Protein AF-S8BV41-F1 (afdb_monomer_lite)

Radius of gyration: 20.3 Å; chains: 1; bounding box: 47×30×55 Å

Secondary structure (DSSP, 8-state):
-HHHHHHHHHHHHHHTT--GGGHHHHHHHHHHHHTT-S---TT-TTTTHHHHHHHHHHHHHHHHHHHHHHHS-HHHHHHHHHHHHHHHHHHTTS--TT--SPPPPPHHHHHHHHHHHHHHHHHH---

InterPro domains:
  IPR013936 Chloroquine-resistance transporter-like [PF08627] (14-123)
  IPR013936 Chloroquine-resistance transporter-like [PTHR31326] (1-126)

Sequence (127 aa):
QAIFICLLIPFLSNLWGIPFRQLPDYIRDGAACFLNVGAMSKRCDGAPLLPVMFVVVNMGYNISLLHLIKISSAVVSCLASTISVPVAVYLFTLPLPYLGVSSSLPRGFVAGAAVLAVGILVYVWKP

Structure (mmCIF, N/CA/C/O backbone):
data_AF-S8BV41-F1
#
_entry.id   AF-S8BV41-F1
#
loop_
_atom_site.group_PDB
_atom_site.id
_atom_site.type_symbol
_atom_site.label_atom_id
_atom_site.label_alt_id
_atom_site.label_comp_id
_atom_site.label_asym_id
_atom_site.label_entity_id
_atom_site.label_seq_id
_atom_site.pdbx_PDB_ins_code
_atom_site.Cartn_x
_atom_site.Cartn_y
_atom_site.Cartn_z
_atom_site.occupancy
_atom_site.B_iso_or_equiv
_atom_site.auth_seq_id
_atom_site.auth_comp_id
_atom_site.auth_asym_id
_atom_site.auth_atom_id
_atom_site.pdbx_PDB_model_num
ATOM 1 N N . GLN A 1 1 ? 22.839 5.606 5.798 1.00 61.78 1 GLN A N 1
ATOM 2 C CA . GLN A 1 1 ? 21.888 4.570 5.332 1.00 61.78 1 GLN A CA 1
ATOM 3 C C . GLN A 1 1 ? 22.100 4.198 3.862 1.00 61.78 1 GLN A C 1
ATOM 5 O O . GLN A 1 1 ? 22.187 3.014 3.579 1.00 61.78 1 GLN A O 1
ATOM 10 N N . ALA A 1 2 ? 22.287 5.161 2.949 1.00 72.38 2 ALA A N 1
ATOM 11 C CA . ALA A 1 2 ? 22.500 4.887 1.518 1.00 72.38 2 ALA A CA 1
ATOM 12 C C . ALA A 1 2 ? 23.676 3.936 1.193 1.00 72.38 2 ALA A C 1
ATOM 14 O O . ALA A 1 2 ? 23.541 3.084 0.328 1.00 72.38 2 ALA A O 1
ATOM 15 N N . ILE A 1 3 ? 24.799 4.017 1.919 1.00 79.06 3 ILE A N 1
ATOM 16 C CA . ILE A 1 3 ? 25.974 3.148 1.686 1.00 79.06 3 ILE A CA 1
ATOM 17 C C . ILE A 1 3 ? 25.656 1.669 1.952 1.00 79.06 3 ILE A C 1
ATOM 19 O O . ILE A 1 3 ? 26.004 0.810 1.149 1.00 79.06 3 ILE A O 1
ATOM 23 N N . PHE A 1 4 ? 24.944 1.377 3.046 1.00 80.19 4 PHE A N 1
ATOM 24 C CA . PHE A 1 4 ? 24.481 0.020 3.355 1.00 80.19 4 PHE A CA 1
ATOM 25 C C . PHE A 1 4 ? 23.510 -0.493 2.293 1.00 80.19 4 PHE A C 1
ATOM 27 O O . PHE A 1 4 ? 23.598 -1.646 1.889 1.00 80.19 4 PHE A O 1
ATOM 34 N N . ILE A 1 5 ? 22.631 0.376 1.792 1.00 79.38 5 ILE A N 1
ATOM 35 C CA . ILE A 1 5 ? 21.714 0.038 0.703 1.00 79.38 5 ILE A CA 1
ATOM 36 C C . ILE A 1 5 ? 22.511 -0.329 -0.556 1.00 79.38 5 ILE A C 1
ATOM 38 O O . ILE A 1 5 ? 22.311 -1.414 -1.085 1.00 79.38 5 ILE A O 1
ATOM 42 N N . CYS A 1 6 ? 23.486 0.482 -0.981 1.00 76.12 6 CYS A N 1
ATOM 43 C CA . CYS A 1 6 ? 24.339 0.173 -2.137 1.00 76.12 6 CYS A CA 1
ATOM 44 C C . CYS A 1 6 ? 25.095 -1.159 -2.006 1.00 76.12 6 CYS A C 1
ATOM 46 O O . CYS A 1 6 ? 25.267 -1.861 -2.999 1.00 76.12 6 CYS A O 1
ATOM 48 N N . LEU A 1 7 ? 25.507 -1.523 -0.790 1.00 77.81 7 LEU A N 1
ATOM 49 C CA . LEU A 1 7 ? 26.186 -2.787 -0.489 1.00 77.81 7 LEU A CA 1
ATOM 50 C C . LEU A 1 7 ? 25.238 -3.997 -0.510 1.00 77.81 7 LEU A C 1
ATOM 52 O O . LEU A 1 7 ? 25.642 -5.083 -0.916 1.00 77.81 7 LEU A O 1
ATOM 56 N N . LEU A 1 8 ? 23.978 -3.814 -0.103 1.00 79.31 8 LEU A N 1
ATOM 57 C CA . LEU A 1 8 ? 22.967 -4.874 -0.090 1.00 79.31 8 LEU A CA 1
ATOM 58 C C . LEU A 1 8 ? 22.223 -5.042 -1.422 1.00 79.31 8 LEU A C 1
ATOM 60 O O . LEU A 1 8 ? 21.734 -6.138 -1.687 1.00 79.31 8 LEU A O 1
ATOM 64 N N . ILE A 1 9 ? 22.138 -4.016 -2.276 1.00 79.38 9 ILE A N 1
ATOM 65 C CA . ILE A 1 9 ? 21.490 -4.113 -3.598 1.00 79.38 9 ILE A CA 1
ATOM 66 C C . ILE A 1 9 ? 22.011 -5.299 -4.433 1.00 79.38 9 ILE A C 1
ATOM 68 O O . ILE A 1 9 ? 21.168 -6.026 -4.955 1.00 79.38 9 ILE A O 1
ATOM 72 N N . PRO A 1 10 ? 23.325 -5.569 -4.577 1.00 73.81 10 PRO A N 1
ATOM 73 C CA . PRO A 1 10 ? 23.783 -6.714 -5.370 1.00 73.81 10 PRO A CA 1
ATOM 74 C C . PRO A 1 10 ? 23.319 -8.061 -4.802 1.00 73.81 10 PRO A C 1
ATOM 76 O O . PRO A 1 10 ? 23.027 -8.980 -5.564 1.00 73.81 10 PRO A O 1
ATOM 79 N N . PHE A 1 11 ? 23.186 -8.166 -3.479 1.00 76.94 11 PHE A N 1
ATOM 80 C CA . PHE A 1 11 ? 22.665 -9.359 -2.815 1.00 76.94 11 PHE A CA 1
ATOM 81 C C . PHE A 1 11 ? 21.148 -9.508 -3.021 1.00 76.94 11 PHE A C 1
ATOM 83 O O . PHE A 1 11 ? 20.673 -10.566 -3.430 1.00 76.94 11 PHE A O 1
ATOM 90 N N . LEU A 1 12 ? 20.389 -8.428 -2.817 1.00 73.25 12 LEU A N 1
ATOM 91 C CA . LEU A 1 12 ? 18.931 -8.401 -2.973 1.00 73.25 12 LEU A CA 1
ATOM 92 C C . LEU A 1 12 ? 18.485 -8.575 -4.434 1.00 73.25 12 LEU A C 1
ATOM 94 O O . LEU A 1 12 ? 17.500 -9.264 -4.685 1.00 73.25 12 LEU A O 1
ATOM 98 N N . SER A 1 13 ? 19.226 -8.015 -5.395 1.00 72.00 13 SER A N 1
ATOM 99 C CA . SER A 1 13 ? 18.963 -8.170 -6.835 1.00 72.00 13 SER A CA 1
ATOM 100 C C . SER A 1 13 ? 19.021 -9.640 -7.251 1.00 72.00 13 SER A C 1
ATOM 102 O O . SER A 1 13 ? 18.154 -10.114 -7.982 1.00 72.00 13 SER A O 1
ATOM 104 N N . ASN A 1 14 ? 19.998 -10.383 -6.722 1.00 70.12 14 ASN A N 1
ATOM 105 C CA . ASN A 1 14 ? 20.148 -11.807 -7.010 1.00 70.12 14 ASN A CA 1
ATOM 106 C C . ASN A 1 14 ? 19.028 -12.651 -6.372 1.00 70.12 14 ASN A C 1
ATOM 108 O O . ASN A 1 14 ? 18.572 -13.617 -6.975 1.00 70.12 14 ASN A O 1
ATOM 112 N N . LEU A 1 15 ? 18.542 -12.261 -5.187 1.00 75.56 15 LEU A N 1
ATOM 113 C CA . LEU A 1 15 ? 17.399 -12.897 -4.511 1.00 75.56 15 LEU A CA 1
ATOM 114 C C . LEU A 1 15 ? 16.068 -12.675 -5.241 1.00 75.56 15 LEU A C 1
ATOM 116 O O . LEU A 1 15 ? 15.197 -13.537 -5.203 1.00 75.56 15 LEU A O 1
ATOM 120 N N . TRP A 1 16 ? 15.915 -11.534 -5.912 1.00 69.62 16 TRP A N 1
ATOM 121 C CA . TRP A 1 16 ? 14.737 -11.195 -6.716 1.00 69.62 16 TRP A CA 1
ATOM 122 C C . TRP A 1 16 ? 14.826 -11.701 -8.166 1.00 69.62 16 TRP A C 1
ATOM 124 O O . TRP A 1 16 ? 13.922 -11.451 -8.961 1.00 69.62 16 TRP A O 1
ATOM 134 N N . GLY A 1 17 ? 15.891 -12.434 -8.513 1.00 74.25 17 GLY A N 1
ATOM 135 C CA . GLY A 1 17 ? 16.045 -13.093 -9.811 1.00 74.25 17 GLY A CA 1
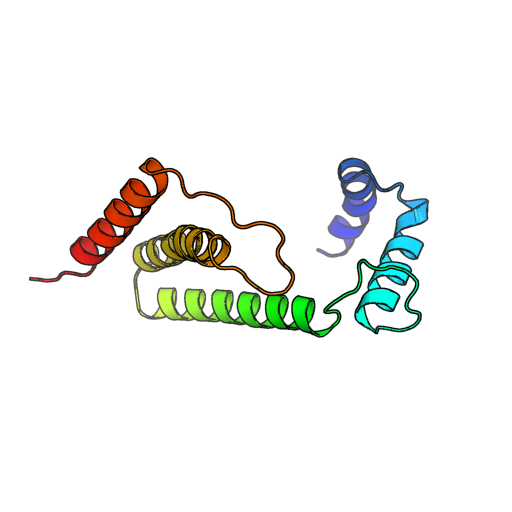ATOM 136 C C . GLY A 1 17 ? 16.534 -12.192 -10.950 1.00 74.25 17 GLY A C 1
ATOM 137 O O . GLY A 1 17 ? 16.476 -12.610 -12.105 1.00 74.25 17 GLY A O 1
ATOM 138 N N . ILE A 1 18 ? 17.031 -10.982 -10.660 1.00 73.94 18 ILE A N 1
ATOM 139 C CA . ILE A 1 18 ? 17.555 -10.052 -11.671 1.00 73.94 18 ILE A CA 1
ATOM 140 C C . ILE A 1 18 ? 19.085 -9.983 -11.554 1.00 73.94 18 ILE A C 1
ATOM 142 O O . ILE A 1 18 ? 19.601 -9.542 -10.519 1.00 73.94 18 ILE A O 1
ATOM 146 N N . PRO A 1 19 ? 19.850 -10.359 -12.596 1.00 78.69 19 PRO A N 1
ATOM 147 C CA . PRO A 1 19 ? 21.299 -10.216 -12.568 1.00 78.69 19 PRO A CA 1
ATOM 148 C C . PRO A 1 19 ? 21.670 -8.731 -12.484 1.00 78.69 19 PRO A C 1
ATOM 150 O O . PRO A 1 19 ? 21.183 -7.915 -13.265 1.00 78.69 19 PRO A O 1
ATOM 153 N N . PHE A 1 20 ? 22.579 -8.375 -11.571 1.00 73.56 20 PHE A N 1
ATOM 154 C CA . PHE A 1 20 ? 22.926 -6.976 -11.262 1.00 73.56 20 PHE A CA 1
ATOM 155 C C . PHE A 1 20 ? 23.348 -6.149 -12.493 1.00 73.56 20 PHE A C 1
ATOM 157 O O . PHE A 1 20 ? 23.141 -4.941 -12.533 1.00 73.56 20 PHE A O 1
ATOM 164 N N . ARG A 1 21 ? 23.886 -6.797 -13.537 1.00 75.00 21 ARG A N 1
ATOM 165 C CA . ARG A 1 21 ? 24.235 -6.144 -14.811 1.00 75.00 21 ARG A CA 1
ATOM 166 C C . ARG A 1 21 ? 23.034 -5.610 -15.593 1.00 75.00 21 ARG A C 1
ATOM 168 O O . ARG A 1 21 ? 23.206 -4.656 -16.334 1.00 75.00 21 ARG A O 1
ATOM 175 N N . GLN A 1 22 ? 21.856 -6.209 -15.438 1.00 79.31 22 GLN A N 1
ATOM 176 C CA . GLN A 1 22 ? 20.630 -5.790 -16.123 1.00 79.31 22 GLN A CA 1
ATOM 177 C C . GLN A 1 22 ? 19.824 -4.784 -15.297 1.00 79.31 22 GLN A C 1
ATOM 179 O O . GLN A 1 22 ? 18.883 -4.195 -15.812 1.00 79.31 22 GLN A O 1
ATOM 184 N N . LEU A 1 23 ? 20.187 -4.553 -14.030 1.00 79.44 23 LEU A N 1
ATOM 185 C CA . LEU A 1 23 ? 19.479 -3.630 -13.143 1.00 79.44 23 LEU A CA 1
ATOM 186 C C . LEU A 1 23 ? 19.310 -2.214 -13.743 1.00 79.44 23 LEU A C 1
ATOM 188 O O . LEU A 1 23 ? 18.209 -1.674 -13.638 1.00 79.44 23 LEU A O 1
ATOM 192 N N . PRO A 1 24 ? 20.324 -1.614 -14.407 1.00 81.81 24 PRO A N 1
ATOM 193 C CA . PRO A 1 24 ? 20.159 -0.309 -15.049 1.00 81.81 24 PRO A CA 1
ATOM 194 C C . PRO A 1 24 ? 19.146 -0.332 -16.200 1.00 81.81 24 PRO A C 1
ATOM 196 O O . PRO A 1 24 ? 18.340 0.590 -16.312 1.00 81.81 24 PRO A O 1
ATOM 199 N N . ASP A 1 25 ? 19.152 -1.392 -17.012 1.00 82.06 25 ASP A N 1
ATOM 200 C CA . ASP A 1 25 ? 18.209 -1.560 -18.121 1.00 82.06 25 ASP A CA 1
ATOM 201 C C . ASP A 1 25 ? 16.7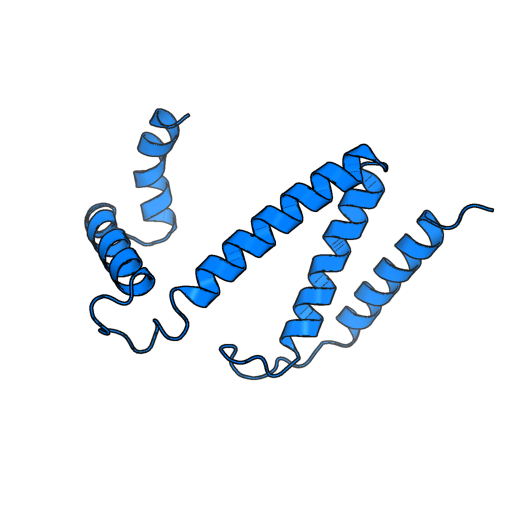83 -1.790 -17.596 1.00 82.06 25 ASP A C 1
ATOM 203 O O . ASP A 1 25 ? 15.856 -1.131 -18.051 1.00 82.06 25 ASP A O 1
ATOM 207 N N . TYR A 1 26 ? 16.609 -2.592 -16.538 1.00 77.62 26 TYR A N 1
ATOM 208 C CA . TYR A 1 26 ? 15.321 -2.773 -15.853 1.00 77.62 26 TYR A CA 1
ATOM 209 C C . TYR A 1 26 ? 14.750 -1.459 -15.299 1.00 77.62 26 TYR A C 1
ATOM 211 O O . TYR A 1 26 ? 13.549 -1.206 -15.411 1.00 77.62 26 TYR A O 1
ATOM 219 N N . ILE A 1 27 ? 15.592 -0.611 -14.698 1.00 83.12 27 ILE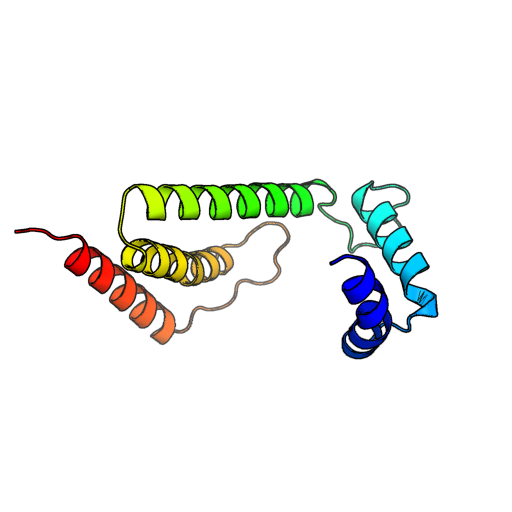 A N 1
ATOM 220 C CA . ILE A 1 27 ? 15.167 0.705 -14.195 1.00 83.12 27 ILE A CA 1
ATOM 221 C C . ILE A 1 27 ? 14.790 1.621 -15.361 1.00 83.12 27 ILE A C 1
ATOM 223 O O . ILE A 1 27 ? 13.790 2.336 -15.278 1.00 83.12 27 ILE A O 1
ATOM 227 N N . ARG A 1 28 ? 15.561 1.595 -16.453 1.00 81.50 28 ARG A N 1
ATOM 228 C CA . ARG A 1 28 ? 15.291 2.385 -17.657 1.00 81.50 28 ARG A CA 1
ATOM 229 C C . ARG A 1 28 ? 13.980 1.971 -18.321 1.00 81.50 28 ARG A C 1
ATOM 231 O O . ARG A 1 28 ? 13.179 2.845 -18.642 1.00 81.50 28 ARG A O 1
ATOM 238 N N . ASP A 1 29 ? 13.738 0.675 -18.461 1.00 80.69 29 ASP A N 1
ATOM 239 C CA . ASP A 1 29 ? 12.509 0.125 -19.035 1.00 80.69 29 ASP A CA 1
ATOM 240 C C . ASP A 1 29 ? 11.297 0.429 -18.143 1.00 80.69 29 ASP A C 1
ATOM 242 O O . ASP A 1 29 ? 10.238 0.825 -18.633 1.00 80.69 29 ASP A O 1
ATOM 246 N N . GLY A 1 30 ? 11.461 0.345 -16.818 1.00 80.25 30 GLY A N 1
ATOM 247 C CA . GLY A 1 30 ? 10.441 0.755 -15.852 1.00 80.25 30 GLY A CA 1
ATOM 248 C C . GLY A 1 30 ? 10.121 2.252 -15.919 1.00 80.25 30 GLY A C 1
ATOM 249 O O . GLY A 1 30 ? 8.951 2.635 -15.900 1.00 80.25 30 GLY A O 1
ATOM 250 N N . ALA A 1 31 ? 11.138 3.107 -16.057 1.00 82.38 31 ALA A N 1
ATOM 251 C CA . ALA A 1 31 ? 10.964 4.551 -16.211 1.00 82.38 31 ALA A CA 1
ATOM 252 C C . ALA A 1 31 ? 10.314 4.918 -17.555 1.00 82.38 31 ALA A C 1
ATOM 254 O O . ALA A 1 31 ? 9.454 5.795 -17.595 1.00 82.38 31 ALA A O 1
ATOM 255 N N . ALA A 1 32 ? 10.674 4.224 -18.637 1.00 80.62 32 ALA A N 1
ATOM 256 C CA . ALA A 1 32 ? 10.050 4.379 -19.949 1.00 80.62 32 ALA A CA 1
ATOM 257 C C . ALA A 1 32 ? 8.566 3.974 -19.921 1.00 80.62 32 ALA A C 1
ATOM 259 O O . ALA A 1 32 ? 7.719 4.706 -20.432 1.00 80.62 32 ALA A O 1
ATOM 260 N N . CYS A 1 33 ? 8.236 2.871 -19.240 1.00 80.19 33 CYS A N 1
ATOM 261 C CA . CYS A 1 33 ? 6.860 2.431 -18.999 1.00 80.19 33 CYS A CA 1
ATOM 262 C C . CYS A 1 33 ? 6.074 3.436 -18.136 1.00 80.19 33 CYS A C 1
ATOM 264 O O . CYS A 1 33 ? 4.936 3.763 -18.460 1.00 80.19 33 CYS A O 1
ATOM 266 N N . PHE A 1 34 ? 6.683 3.986 -17.076 1.00 81.88 34 PHE A N 1
ATOM 267 C CA . PHE A 1 34 ? 6.056 4.991 -16.210 1.00 81.88 34 PHE A CA 1
ATOM 268 C C . PHE A 1 34 ? 5.792 6.312 -16.943 1.00 81.88 34 PHE A C 1
ATOM 270 O O . PHE A 1 34 ? 4.697 6.856 -16.855 1.00 81.88 34 PHE A O 1
ATOM 277 N N . LEU A 1 35 ? 6.767 6.822 -17.698 1.00 78.19 35 LEU A N 1
ATOM 278 C CA . LEU A 1 35 ? 6.626 8.060 -18.472 1.00 78.19 35 LEU A CA 1
ATOM 279 C C . LEU A 1 35 ? 5.851 7.864 -19.785 1.00 78.19 35 LEU A C 1
ATOM 281 O O . LEU A 1 35 ? 5.661 8.827 -20.524 1.00 78.19 35 LEU A O 1
ATOM 285 N N . ASN A 1 36 ? 5.396 6.637 -20.068 1.00 71.12 36 ASN A N 1
ATOM 286 C CA . ASN A 1 36 ? 4.718 6.247 -21.304 1.00 71.12 36 ASN A CA 1
ATOM 287 C C . ASN A 1 36 ? 5.512 6.625 -22.577 1.00 71.12 36 ASN A C 1
ATOM 289 O O . ASN A 1 36 ? 4.948 6.926 -23.630 1.00 71.12 36 ASN A O 1
ATOM 293 N N . VAL A 1 37 ? 6.847 6.635 -22.481 1.00 67.94 37 VAL A N 1
ATOM 294 C CA . VAL A 1 37 ? 7.755 6.946 -23.590 1.00 67.94 37 VAL A CA 1
ATOM 295 C C . VAL A 1 37 ? 8.172 5.630 -24.236 1.00 67.94 37 VAL A C 1
ATOM 297 O O . VAL A 1 37 ? 9.091 4.963 -23.774 1.00 67.94 37 VAL A O 1
ATOM 300 N N . GLY A 1 38 ? 7.484 5.258 -25.317 1.00 58.94 38 GLY A N 1
ATOM 301 C CA . GLY A 1 38 ? 7.792 4.061 -26.106 1.00 58.94 38 GLY A CA 1
ATOM 302 C C . GLY A 1 38 ? 6.980 2.837 -25.687 1.00 58.94 38 GLY A C 1
ATOM 303 O O . GLY A 1 38 ? 7.494 1.943 -25.022 1.00 58.94 38 GLY A O 1
ATOM 304 N N . ALA A 1 39 ? 5.720 2.786 -26.130 1.00 54.34 39 ALA A N 1
ATOM 305 C CA . ALA A 1 39 ? 4.760 1.695 -25.937 1.00 54.34 39 ALA A CA 1
ATOM 306 C C . ALA A 1 39 ? 5.238 0.337 -26.509 1.00 54.34 39 ALA A C 1
ATOM 308 O O . ALA A 1 39 ? 4.733 -0.143 -27.521 1.00 54.34 39 ALA A O 1
ATOM 309 N N . MET A 1 40 ? 6.222 -0.294 -25.865 1.00 53.09 40 MET A N 1
ATOM 310 C CA . MET A 1 40 ? 6.825 -1.562 -26.297 1.00 53.09 40 MET A CA 1
ATOM 311 C C . MET A 1 40 ? 6.294 -2.784 -25.542 1.00 53.09 40 MET A C 1
ATOM 313 O O . MET A 1 40 ? 6.696 -3.908 -25.832 1.00 53.09 40 MET A O 1
ATOM 317 N N . SER A 1 41 ? 5.352 -2.629 -24.608 1.00 55.59 41 SER A N 1
ATOM 318 C CA . SER A 1 41 ? 4.700 -3.795 -24.017 1.00 55.59 41 SER A CA 1
ATOM 319 C C . SER A 1 41 ? 3.233 -3.535 -23.694 1.00 55.59 41 SER A C 1
ATOM 321 O O . SER A 1 41 ? 2.889 -2.577 -23.009 1.00 55.59 41 SER A O 1
ATOM 323 N N . LYS A 1 42 ? 2.371 -4.471 -24.110 1.00 58.38 42 LYS A N 1
ATOM 324 C CA . LYS A 1 42 ? 0.965 -4.649 -23.681 1.00 58.38 42 LYS A CA 1
ATOM 325 C C . LYS A 1 42 ? 0.760 -4.701 -22.146 1.00 58.38 42 LYS A C 1
ATOM 327 O O . LYS A 1 42 ? -0.331 -4.998 -21.688 1.00 58.38 42 LYS A O 1
ATOM 332 N N . ARG A 1 43 ? 1.817 -4.517 -21.344 1.00 61.94 43 ARG A N 1
ATOM 333 C CA . ARG A 1 43 ? 1.830 -4.594 -19.876 1.00 61.94 43 ARG A CA 1
ATOM 334 C C . ARG A 1 43 ? 1.876 -3.226 -19.189 1.00 61.94 43 ARG A C 1
ATOM 336 O O . ARG A 1 43 ? 1.739 -3.188 -17.974 1.00 61.94 43 ARG A O 1
ATOM 343 N N . CYS A 1 44 ? 2.058 -2.132 -19.930 1.00 69.56 44 CYS A N 1
ATOM 344 C CA . CYS A 1 44 ? 2.071 -0.771 -19.375 1.00 69.56 44 CYS A CA 1
ATOM 345 C C . CYS A 1 44 ? 0.679 -0.109 -19.343 1.00 69.56 44 CYS A C 1
ATOM 347 O O . CYS A 1 44 ? 0.579 1.094 -19.098 1.00 69.56 44 CYS A O 1
ATOM 349 N N . ASP A 1 45 ? -0.394 -0.871 -19.581 1.00 67.62 45 ASP A N 1
ATOM 350 C CA . ASP A 1 45 ? -1.764 -0.358 -19.543 1.00 67.62 45 ASP A CA 1
ATOM 351 C C . ASP A 1 45 ? -2.088 0.201 -18.147 1.00 67.62 45 ASP A C 1
ATOM 353 O O . ASP A 1 45 ? -2.088 -0.518 -17.148 1.00 67.62 45 ASP A O 1
ATOM 357 N N . GLY A 1 46 ? -2.336 1.513 -18.076 1.00 66.06 46 GLY A N 1
ATOM 358 C CA . GLY A 1 46 ? -2.642 2.229 -16.832 1.00 66.06 46 GLY A CA 1
ATOM 359 C C . GLY A 1 46 ? -1.470 2.989 -16.190 1.00 66.06 46 GLY A C 1
ATOM 360 O O . GLY A 1 46 ? -1.675 3.653 -15.169 1.00 66.06 46 GLY A O 1
ATOM 361 N N . ALA A 1 47 ? -0.262 2.961 -16.764 1.00 76.81 47 ALA A N 1
ATOM 362 C CA . ALA A 1 47 ? 0.836 3.849 -16.363 1.00 76.81 47 ALA A CA 1
ATOM 363 C C . ALA A 1 47 ? 0.667 5.258 -16.980 1.00 76.81 47 ALA A C 1
ATOM 365 O O . ALA A 1 47 ? 0.237 5.360 -18.130 1.00 76.81 47 ALA A O 1
ATOM 366 N N . PRO A 1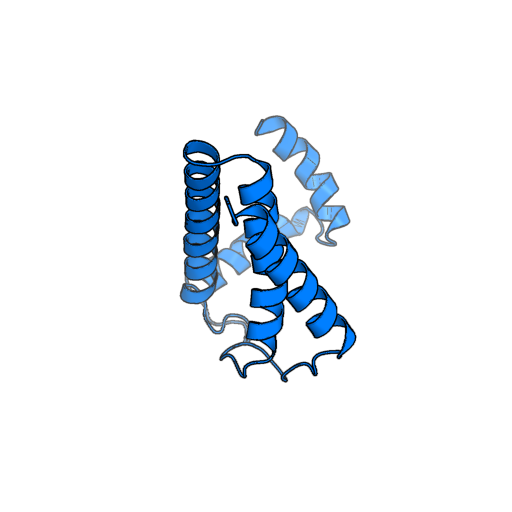 48 ? 0.981 6.361 -16.265 1.00 77.38 48 PRO A N 1
ATOM 367 C CA . PRO A 1 48 ? 1.481 6.481 -14.882 1.00 77.38 48 PRO A CA 1
ATOM 368 C C . PRO A 1 48 ? 0.396 6.513 -13.791 1.00 77.38 48 PRO A C 1
ATOM 370 O O . PRO A 1 48 ? 0.724 6.594 -12.606 1.00 77.38 48 PRO A O 1
ATOM 373 N N . LEU A 1 49 ? -0.889 6.494 -14.154 1.00 79.06 49 LEU A N 1
ATOM 374 C CA . LEU A 1 49 ? -1.984 6.772 -13.220 1.00 79.06 49 LEU A CA 1
ATOM 375 C C . LEU A 1 49 ? -2.057 5.758 -12.063 1.00 79.06 49 LEU A C 1
ATOM 377 O O . LEU A 1 49 ? -2.170 6.170 -10.910 1.00 79.06 49 LEU A O 1
ATOM 381 N N . LEU A 1 50 ? -1.954 4.453 -12.347 1.00 80.06 50 LEU A N 1
ATOM 382 C CA . LEU A 1 50 ? -2.046 3.394 -11.329 1.00 80.06 50 LEU A CA 1
ATOM 383 C C . LEU A 1 50 ? -0.910 3.483 -10.291 1.00 80.06 50 LEU A C 1
ATOM 385 O O . LEU A 1 50 ? -1.202 3.516 -9.093 1.00 80.06 50 LEU A O 1
ATOM 389 N N . PRO A 1 51 ? 0.373 3.573 -10.703 1.00 82.31 51 PRO A N 1
ATOM 390 C CA . PRO A 1 51 ? 1.473 3.740 -9.755 1.00 82.31 51 PRO A CA 1
ATOM 391 C C . PRO A 1 51 ? 1.374 5.033 -8.935 1.00 82.31 51 PRO A C 1
ATOM 393 O O . PRO A 1 51 ? 1.650 5.020 -7.736 1.00 82.31 51 PRO A O 1
ATOM 396 N N . VAL A 1 52 ? 0.941 6.145 -9.541 1.00 85.75 52 VAL A N 1
ATOM 397 C CA . VAL A 1 52 ? 0.752 7.411 -8.815 1.00 85.75 52 VAL A CA 1
ATOM 398 C C . VAL A 1 52 ? -0.376 7.288 -7.792 1.00 85.75 52 VAL A C 1
ATOM 400 O O . VAL A 1 52 ? -0.193 7.676 -6.639 1.00 85.75 52 VAL A O 1
ATOM 403 N N . MET A 1 53 ? -1.512 6.692 -8.167 1.00 83.75 53 MET A N 1
ATOM 404 C CA . MET A 1 53 ? -2.621 6.452 -7.242 1.00 83.75 53 MET A CA 1
ATOM 405 C C . MET A 1 53 ? -2.180 5.562 -6.071 1.00 83.75 53 MET A C 1
ATOM 407 O O . MET A 1 53 ? -2.495 5.866 -4.922 1.00 83.75 53 MET A O 1
ATOM 411 N N . PHE A 1 54 ? -1.385 4.521 -6.336 1.00 85.44 54 PHE A N 1
ATOM 412 C CA . PHE A 1 54 ? -0.805 3.676 -5.293 1.00 85.44 54 PHE A CA 1
ATOM 413 C C . PHE A 1 54 ? 0.061 4.483 -4.316 1.00 85.44 54 PHE A C 1
ATOM 415 O O . PHE A 1 54 ? -0.120 4.363 -3.104 1.00 85.44 54 PHE A O 1
ATOM 422 N N . VAL A 1 55 ? 0.971 5.328 -4.811 1.00 89.25 55 VAL A N 1
ATOM 423 C CA . VAL A 1 55 ? 1.844 6.151 -3.955 1.00 89.25 55 VAL A CA 1
ATOM 424 C C . VAL A 1 55 ? 1.031 7.131 -3.108 1.00 89.25 55 VAL A C 1
ATOM 426 O O . VAL A 1 55 ? 1.264 7.228 -1.903 1.00 89.25 55 VAL A O 1
ATOM 429 N N . VAL A 1 56 ? 0.053 7.818 -3.705 1.00 90.69 56 VAL A N 1
ATOM 430 C CA . VAL A 1 56 ? -0.809 8.779 -2.998 1.00 90.69 56 VAL A CA 1
ATOM 431 C C . VAL A 1 56 ? -1.605 8.090 -1.889 1.00 90.69 56 VAL A C 1
ATOM 433 O O . VAL A 1 56 ? -1.610 8.574 -0.758 1.00 90.69 56 VAL A O 1
ATOM 436 N N . VAL A 1 57 ? -2.227 6.941 -2.173 1.00 87.38 57 VAL A N 1
ATOM 437 C CA . VAL A 1 57 ? -3.014 6.193 -1.180 1.00 87.38 57 VAL A CA 1
ATOM 438 C C . VAL A 1 57 ? -2.126 5.640 -0.063 1.00 87.38 57 VAL A C 1
ATOM 440 O O . VAL A 1 57 ? -2.497 5.752 1.103 1.00 87.38 57 VAL A O 1
ATOM 443 N N . ASN A 1 58 ? -0.938 5.109 -0.372 1.00 88.00 58 ASN A N 1
ATOM 444 C CA . ASN A 1 58 ? -0.007 4.617 0.653 1.00 88.00 58 ASN A CA 1
ATOM 445 C C . ASN A 1 58 ? 0.508 5.740 1.558 1.00 88.00 58 ASN A C 1
ATOM 447 O O . ASN A 1 58 ? 0.574 5.572 2.776 1.00 88.00 58 ASN A O 1
ATOM 451 N N . MET A 1 59 ? 0.850 6.898 0.988 1.00 89.81 59 MET A N 1
ATOM 452 C CA . MET A 1 59 ? 1.263 8.052 1.786 1.00 89.81 59 MET A CA 1
ATOM 453 C C . MET A 1 59 ? 0.112 8.583 2.637 1.00 89.81 59 MET A C 1
ATOM 455 O O . MET A 1 59 ? 0.307 8.825 3.827 1.00 89.81 59 MET A O 1
ATOM 459 N N . GLY A 1 60 ? -1.093 8.681 2.071 1.00 89.81 60 GLY A N 1
ATOM 460 C CA . GLY A 1 60 ? -2.300 9.038 2.814 1.00 89.81 60 GLY A CA 1
ATOM 461 C C . GLY A 1 60 ? -2.552 8.090 3.985 1.00 89.81 60 GLY A C 1
ATOM 462 O O . GLY A 1 60 ? -2.715 8.546 5.111 1.00 89.81 60 GLY A O 1
ATOM 463 N N . TYR A 1 61 ? -2.482 6.779 3.751 1.00 87.31 61 TYR A N 1
ATOM 464 C CA . TYR A 1 61 ? -2.662 5.755 4.779 1.00 87.31 61 TYR A CA 1
ATOM 465 C C . TYR A 1 61 ? -1.643 5.877 5.920 1.00 87.31 61 TYR A C 1
ATOM 467 O O . TYR A 1 61 ? -2.023 5.882 7.091 1.00 87.31 61 TYR A O 1
ATOM 475 N N . ASN A 1 62 ? -0.360 6.054 5.596 1.00 89.00 62 ASN A N 1
ATOM 476 C CA . ASN A 1 62 ? 0.685 6.241 6.602 1.00 89.00 62 ASN A CA 1
ATOM 477 C C . ASN A 1 62 ? 0.467 7.515 7.436 1.00 89.00 62 ASN A C 1
ATOM 479 O O . ASN A 1 62 ? 0.628 7.483 8.657 1.00 89.00 62 ASN A O 1
ATOM 483 N N . ILE A 1 63 ? 0.053 8.622 6.809 1.00 90.56 63 ILE A N 1
ATOM 484 C CA . ILE A 1 63 ? -0.281 9.872 7.512 1.00 90.56 63 ILE A CA 1
ATOM 485 C C . ILE A 1 63 ? -1.511 9.674 8.408 1.00 90.56 63 ILE A C 1
ATOM 487 O O . ILE A 1 63 ? -1.500 10.091 9.568 1.00 90.56 63 ILE A O 1
ATOM 491 N N . SER A 1 64 ? -2.555 9.011 7.904 1.00 86.44 64 SER A N 1
ATOM 492 C CA . SER A 1 64 ? -3.770 8.710 8.663 1.00 86.44 64 SER A CA 1
ATOM 493 C C . SER A 1 64 ? -3.483 7.849 9.889 1.00 86.44 64 SER A C 1
ATOM 495 O O . SER A 1 64 ? -4.001 8.160 10.957 1.00 86.44 64 SER A O 1
ATOM 497 N N . LEU A 1 65 ? -2.627 6.825 9.783 1.00 82.81 65 LEU A N 1
ATOM 498 C CA . LEU A 1 65 ? -2.210 6.014 10.932 1.00 82.81 65 LEU A CA 1
ATOM 499 C C . LEU A 1 65 ? -1.457 6.845 11.972 1.00 82.81 65 LEU A C 1
ATOM 501 O O . LEU A 1 65 ? -1.737 6.735 13.164 1.00 82.81 65 LEU A O 1
ATOM 505 N N . LEU A 1 66 ? -0.549 7.722 11.535 1.00 85.94 66 LEU A N 1
ATOM 506 C CA . LEU A 1 66 ? 0.183 8.605 12.441 1.00 85.94 66 LEU A CA 1
ATOM 507 C C . LEU A 1 66 ? -0.768 9.545 13.199 1.00 85.94 66 LEU A C 1
ATOM 509 O O . LEU A 1 66 ? -0.624 9.750 14.404 1.00 85.94 66 LEU A O 1
ATOM 513 N N . HIS A 1 67 ? -1.772 10.083 12.504 1.00 85.75 67 HIS A N 1
ATOM 514 C CA . HIS A 1 67 ? -2.818 10.906 13.106 1.00 85.75 67 HIS A CA 1
ATOM 515 C C . HIS A 1 67 ? -3.709 10.098 14.063 1.00 85.75 67 HIS A C 1
ATOM 517 O O . HIS A 1 67 ? -4.055 10.581 15.141 1.00 85.75 67 HIS A O 1
ATOM 523 N N . LEU A 1 68 ? -4.029 8.849 13.712 1.00 80.62 68 LEU A N 1
ATOM 524 C CA . LEU A 1 68 ? -4.806 7.947 14.556 1.00 80.62 68 LEU A CA 1
ATOM 525 C C . LEU A 1 68 ? -4.069 7.641 15.862 1.00 80.62 68 LEU A C 1
ATOM 527 O O . LEU A 1 68 ? -4.669 7.749 16.924 1.00 80.62 68 LEU A O 1
ATOM 531 N N . ILE A 1 69 ? -2.769 7.338 15.809 1.00 84.31 69 ILE A N 1
ATOM 532 C CA . ILE A 1 69 ? -1.921 7.115 16.996 1.00 84.31 69 ILE A CA 1
ATOM 533 C C . ILE A 1 69 ? -1.830 8.378 17.865 1.00 84.31 69 ILE A C 1
ATOM 535 O O . ILE A 1 69 ? -1.669 8.289 19.077 1.00 84.31 69 ILE A O 1
ATOM 539 N N . LYS A 1 70 ? -1.942 9.568 17.266 1.00 80.06 70 LYS A N 1
ATOM 540 C CA . LYS A 1 70 ? -1.895 10.836 18.004 1.00 80.06 70 LYS A CA 1
ATOM 541 C C . LYS A 1 70 ? -3.174 11.116 18.803 1.00 80.06 70 LYS A C 1
ATOM 543 O O . LYS A 1 70 ? -3.106 11.771 19.837 1.00 80.06 70 LYS A O 1
ATOM 548 N N . ILE A 1 71 ? -4.327 10.653 18.318 1.00 80.62 71 ILE A N 1
ATOM 549 C CA . ILE A 1 71 ? -5.646 10.851 18.952 1.00 80.62 71 ILE A CA 1
ATOM 550 C C . ILE A 1 71 ? -6.073 9.644 19.800 1.00 80.62 71 ILE A C 1
ATOM 552 O O . ILE A 1 71 ? -6.820 9.794 20.764 1.00 80.62 71 ILE A O 1
ATOM 556 N N . SER A 1 72 ? -5.620 8.446 19.441 1.00 77.75 72 SER A N 1
ATOM 557 C CA . SER A 1 72 ? -6.057 7.170 20.010 1.00 77.75 72 SER A CA 1
ATOM 558 C C . SER A 1 72 ? -4.872 6.295 20.429 1.00 77.75 72 SER A C 1
ATOM 560 O O . SER A 1 72 ? -3.715 6.679 20.306 1.00 77.75 72 SER A O 1
ATOM 562 N N . SER A 1 73 ? -5.144 5.098 20.950 1.00 78.44 73 SER A N 1
ATOM 563 C CA . SER A 1 73 ? -4.100 4.1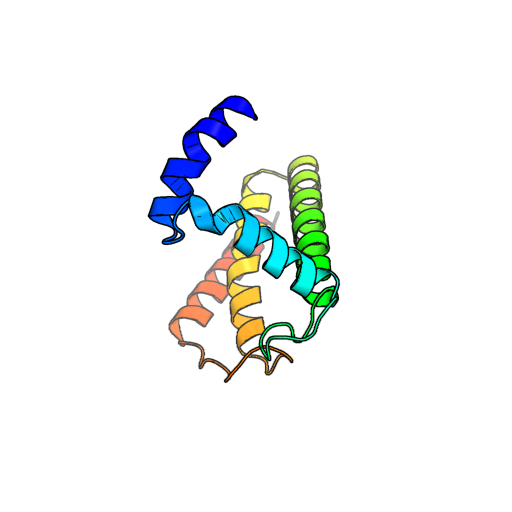47 21.343 1.00 78.44 73 SER A CA 1
ATOM 564 C C . SER A 1 73 ? -3.555 3.353 20.150 1.00 78.44 73 SER A C 1
ATOM 566 O O . SER A 1 73 ? -4.275 3.062 19.194 1.00 78.44 73 SER A O 1
ATOM 568 N N . ALA A 1 74 ? -2.304 2.889 20.253 1.00 76.88 74 ALA A N 1
ATOM 569 C CA . ALA A 1 74 ? -1.658 2.035 19.246 1.00 76.88 74 ALA A CA 1
ATOM 570 C C . ALA A 1 74 ? -2.487 0.785 18.876 1.00 76.88 74 ALA A C 1
ATOM 572 O O . ALA A 1 74 ? -2.454 0.333 17.734 1.00 76.88 74 ALA A O 1
ATOM 573 N N . VAL A 1 75 ? -3.290 0.270 19.815 1.00 75.94 75 VAL A N 1
ATOM 574 C CA . VAL A 1 75 ? -4.186 -0.877 19.603 1.00 75.94 75 VAL A CA 1
ATOM 575 C C . VAL A 1 75 ? -5.282 -0.565 18.577 1.00 75.94 75 VAL A C 1
ATOM 577 O O . VAL A 1 75 ? -5.516 -1.371 17.681 1.00 75.94 75 VAL A O 1
ATOM 580 N N . VAL A 1 76 ? -5.899 0.622 18.635 1.00 74.75 76 VAL A N 1
ATOM 581 C CA . VAL A 1 76 ? -6.917 1.053 17.655 1.00 74.75 76 VAL A CA 1
ATOM 582 C C . VAL A 1 76 ? -6.290 1.203 16.275 1.00 74.75 76 VAL A C 1
ATOM 584 O O . VAL A 1 76 ? -6.887 0.801 15.283 1.00 74.75 76 VAL A O 1
ATOM 587 N N . SER A 1 77 ? -5.059 1.713 16.210 1.00 79.88 77 SER A N 1
ATOM 588 C CA . SER A 1 77 ? -4.322 1.841 14.953 1.00 79.88 77 SER A CA 1
ATOM 589 C C . SER A 1 77 ? -4.002 0.488 14.315 1.00 79.88 77 SER A C 1
ATOM 591 O O . SER A 1 77 ? -4.162 0.344 13.106 1.00 79.88 77 SER A O 1
ATOM 593 N N . CYS A 1 78 ? -3.589 -0.510 15.103 1.00 78.69 78 CYS A N 1
ATOM 594 C CA . CYS A 1 78 ? -3.345 -1.872 14.615 1.00 78.69 78 CYS A CA 1
ATOM 595 C C . CYS A 1 78 ? -4.639 -2.595 14.217 1.00 78.69 78 CYS A C 1
ATOM 597 O O . CYS A 1 78 ? -4.668 -3.364 13.259 1.00 78.69 78 CYS A O 1
ATOM 599 N N . LEU A 1 79 ? -5.733 -2.356 14.934 1.00 77.75 79 LEU A N 1
ATOM 600 C CA . LEU A 1 79 ? -7.035 -2.918 14.589 1.00 77.75 79 LEU A CA 1
ATOM 601 C C . LEU A 1 79 ? -7.593 -2.292 13.300 1.00 77.75 79 LEU A C 1
ATOM 603 O O . LEU A 1 79 ? -8.032 -3.012 12.404 1.00 77.75 79 LEU A O 1
ATOM 607 N N . ALA A 1 80 ? -7.501 -0.967 13.162 1.00 78.69 80 ALA A N 1
ATOM 608 C CA . ALA A 1 80 ? -7.885 -0.244 11.952 1.00 78.69 80 ALA A CA 1
ATOM 609 C C . ALA A 1 80 ? -7.041 -0.669 10.740 1.00 78.69 80 ALA A C 1
ATOM 611 O O . ALA A 1 80 ? -7.589 -0.891 9.659 1.00 78.69 80 ALA A O 1
ATOM 612 N N . SER A 1 81 ? -5.729 -0.861 10.922 1.00 82.00 81 SER A N 1
ATOM 613 C CA . SER A 1 81 ? -4.872 -1.391 9.859 1.00 82.00 81 SER A CA 1
ATOM 614 C C . SER A 1 81 ? -5.248 -2.821 9.475 1.00 82.00 81 SER A C 1
ATOM 616 O O . SER A 1 81 ? -5.247 -3.158 8.293 1.00 82.00 81 SER A O 1
ATOM 618 N N . THR A 1 82 ? -5.662 -3.644 10.438 1.00 84.06 82 THR A N 1
ATOM 619 C CA . THR A 1 82 ? -6.086 -5.027 10.185 1.00 84.06 82 THR A CA 1
ATOM 620 C C . THR A 1 82 ? -7.394 -5.103 9.392 1.00 84.06 82 THR A C 1
ATOM 622 O O . THR A 1 82 ? -7.526 -6.018 8.589 1.00 84.06 82 THR A O 1
ATOM 625 N N . ILE A 1 83 ? -8.325 -4.141 9.522 1.00 80.75 83 ILE A N 1
ATOM 626 C CA . ILE A 1 83 ? -9.546 -4.069 8.682 1.00 80.75 83 ILE A CA 1
ATOM 627 C C . ILE A 1 83 ? -9.217 -3.797 7.205 1.00 80.75 83 ILE A C 1
ATOM 629 O O . ILE A 1 83 ? -9.943 -4.249 6.318 1.00 80.75 83 ILE A O 1
ATOM 633 N N . SER A 1 84 ? -8.129 -3.083 6.907 1.00 82.50 84 SER A N 1
ATOM 634 C CA . SER A 1 84 ? -7.787 -2.750 5.516 1.00 82.50 84 SER A CA 1
ATOM 635 C C . SER A 1 84 ? -7.583 -3.997 4.642 1.00 82.50 84 SER A C 1
ATOM 637 O O . SER A 1 84 ? -7.953 -3.995 3.470 1.00 82.50 84 SER A O 1
ATOM 639 N N . VAL A 1 85 ? -7.088 -5.092 5.231 1.00 83.00 85 VAL A N 1
ATOM 640 C CA . VAL A 1 85 ? -6.842 -6.372 4.551 1.00 83.00 85 VAL A CA 1
ATOM 641 C C . VAL A 1 85 ? -8.142 -7.036 4.066 1.00 83.00 85 VAL A C 1
ATOM 643 O O . VAL A 1 85 ? -8.264 -7.270 2.862 1.00 83.00 85 VAL A O 1
ATOM 646 N N . PRO A 1 86 ? -9.148 -7.326 4.918 1.00 81.19 86 PRO A N 1
ATOM 647 C CA . PRO A 1 86 ? -10.423 -7.868 4.466 1.00 81.19 86 PRO A CA 1
ATOM 648 C C . PRO A 1 86 ? -11.204 -6.924 3.561 1.00 81.19 86 PRO A C 1
ATOM 650 O O . PRO A 1 86 ? -11.859 -7.405 2.638 1.00 81.19 86 PRO A O 1
ATOM 653 N N . VAL A 1 87 ? -11.090 -5.607 3.748 1.00 80.69 87 VAL A N 1
ATOM 654 C CA . VAL A 1 87 ? -11.686 -4.633 2.821 1.00 80.69 87 VAL A CA 1
ATOM 655 C C . VAL A 1 87 ? -11.056 -4.744 1.431 1.00 80.69 87 VAL A C 1
ATOM 657 O O . VAL A 1 87 ? -11.786 -4.792 0.446 1.00 80.69 87 VAL A O 1
ATOM 660 N N . ALA A 1 88 ? -9.728 -4.856 1.329 1.00 81.00 88 ALA A N 1
ATOM 661 C CA . ALA A 1 88 ? -9.045 -5.040 0.049 1.00 81.00 88 ALA A CA 1
ATOM 662 C C . ALA A 1 88 ? -9.451 -6.354 -0.634 1.00 81.00 88 ALA A C 1
ATOM 664 O O . ALA A 1 88 ? -9.748 -6.364 -1.825 1.00 81.00 88 ALA A O 1
ATOM 665 N N . VAL A 1 89 ? -9.538 -7.452 0.122 1.00 79.25 89 VAL A N 1
ATOM 666 C CA . VAL A 1 89 ? -9.990 -8.747 -0.410 1.00 79.25 89 VAL A CA 1
ATOM 667 C C . VAL A 1 89 ? -11.436 -8.678 -0.898 1.00 79.25 89 VAL A C 1
ATOM 669 O O . VAL A 1 89 ? -11.740 -9.224 -1.954 1.00 79.25 89 VAL A O 1
ATOM 672 N N . TYR A 1 90 ? -12.315 -7.972 -0.183 1.00 77.88 90 TYR A N 1
ATOM 673 C CA . TYR A 1 90 ? -13.678 -7.728 -0.645 1.00 77.88 90 TYR A CA 1
ATOM 674 C C . TYR A 1 90 ? -13.692 -6.895 -1.932 1.00 77.88 90 TYR A C 1
ATOM 676 O O . TYR A 1 90 ? -14.373 -7.258 -2.887 1.00 77.88 90 TYR A O 1
ATOM 684 N N . LEU A 1 91 ? -12.893 -5.828 -2.010 1.00 77.00 91 LEU A N 1
ATOM 685 C CA . LEU A 1 91 ? -12.773 -5.022 -3.224 1.00 77.00 91 LEU A CA 1
ATOM 686 C C . LEU A 1 91 ? -12.266 -5.852 -4.411 1.00 77.00 91 LEU A C 1
ATOM 688 O O . LEU A 1 91 ? -12.829 -5.731 -5.488 1.00 77.00 91 LEU A O 1
ATOM 692 N N . PHE A 1 92 ? -11.311 -6.767 -4.223 1.00 75.31 92 PHE A N 1
ATOM 693 C CA . PHE A 1 92 ? -10.843 -7.668 -5.287 1.00 75.31 92 PHE A CA 1
ATOM 694 C C . PHE A 1 92 ? -11.885 -8.692 -5.775 1.00 75.31 92 PHE A C 1
ATOM 696 O O . PHE A 1 92 ? -11.665 -9.336 -6.800 1.00 75.31 92 PHE A O 1
ATOM 703 N N . THR A 1 93 ? -13.025 -8.846 -5.091 1.00 75.44 93 THR A N 1
ATOM 704 C CA . THR A 1 93 ? -14.164 -9.610 -5.637 1.00 75.44 93 THR A CA 1
ATOM 705 C C . THR A 1 93 ? -14.976 -8.821 -6.661 1.00 75.44 93 THR A C 1
ATOM 707 O O . THR A 1 93 ? -15.663 -9.423 -7.487 1.00 75.44 93 THR A O 1
ATOM 710 N N . LEU A 1 94 ? -14.885 -7.487 -6.644 1.00 69.62 94 LEU A N 1
ATOM 711 C CA . LEU A 1 94 ? -15.541 -6.632 -7.626 1.00 69.62 94 LEU A CA 1
ATOM 712 C C . LEU A 1 94 ? -14.796 -6.704 -8.966 1.00 69.62 94 LEU A C 1
ATOM 714 O O . LEU A 1 94 ? -13.570 -6.837 -8.985 1.00 69.62 94 LEU A O 1
ATOM 718 N N . PRO A 1 95 ? -15.507 -6.581 -10.099 1.00 66.31 95 PRO A N 1
ATOM 719 C CA . PRO A 1 95 ? -14.885 -6.509 -11.414 1.00 66.31 95 PRO A CA 1
ATOM 720 C C . PRO A 1 95 ? -14.214 -5.137 -11.588 1.00 66.31 95 PRO A C 1
ATOM 722 O O . PRO A 1 95 ? -14.776 -4.221 -12.187 1.00 66.31 95 PRO A O 1
ATOM 725 N N . LEU A 1 96 ? -13.028 -4.965 -11.005 1.00 67.12 96 LEU A N 1
ATOM 726 C CA . LEU A 1 96 ? -12.249 -3.743 -11.161 1.00 67.12 96 LEU A CA 1
ATOM 727 C C . LEU A 1 96 ? -11.601 -3.695 -12.551 1.00 67.12 96 LEU A C 1
ATOM 729 O O . LEU A 1 96 ? -11.025 -4.692 -12.995 1.00 67.12 96 LEU A O 1
ATOM 733 N N . PRO A 1 97 ? -11.620 -2.531 -13.225 1.00 60.97 97 PRO A N 1
ATOM 734 C CA . PRO A 1 97 ? -10.806 -2.335 -14.415 1.00 60.97 97 PRO A CA 1
ATOM 735 C C . PRO A 1 97 ? -9.333 -2.581 -14.047 1.00 60.97 97 PRO A C 1
ATOM 737 O O . PRO A 1 97 ? -8.889 -2.168 -12.977 1.00 60.97 97 PRO A O 1
ATOM 740 N N . TYR A 1 98 ? -8.591 -3.259 -14.927 1.00 61.09 98 TYR A N 1
ATOM 741 C CA . TYR A 1 98 ? -7.186 -3.686 -14.766 1.00 61.09 98 TYR A CA 1
ATOM 742 C C . TYR A 1 98 ? -6.911 -4.921 -13.889 1.00 61.09 98 TYR A C 1
ATOM 744 O O . TYR A 1 98 ? -5.788 -5.424 -13.922 1.00 61.09 98 TYR A O 1
ATOM 752 N N . LEU A 1 99 ? -7.898 -5.469 -13.173 1.00 63.22 99 LEU A N 1
ATOM 753 C CA . LEU A 1 99 ? -7.765 -6.772 -12.514 1.00 63.22 99 LEU A CA 1
ATOM 754 C C . LEU A 1 99 ? -8.483 -7.860 -13.322 1.00 63.22 99 LEU A C 1
ATOM 756 O O . LEU A 1 99 ? -9.600 -7.675 -13.797 1.00 63.22 99 LEU A O 1
ATOM 760 N N . GLY A 1 100 ? -7.805 -8.995 -13.513 1.00 64.38 100 GLY A N 1
ATOM 761 C CA . GLY A 1 100 ? -8.383 -10.180 -14.150 1.00 64.38 100 GLY A CA 1
ATOM 762 C C . GLY A 1 100 ? -9.501 -10.825 -13.318 1.00 64.38 100 GLY A C 1
ATOM 763 O O . GLY A 1 100 ? -9.888 -10.315 -12.273 1.00 64.38 100 GLY A O 1
ATOM 764 N N . VAL A 1 101 ? -10.005 -11.961 -13.813 1.00 59.28 101 VAL A N 1
ATOM 765 C CA . VAL A 1 101 ? -11.148 -12.742 -13.293 1.00 59.28 101 VAL A CA 1
ATOM 766 C C . VAL A 1 101 ? -11.401 -12.646 -11.777 1.00 59.28 101 VAL A C 1
ATOM 768 O O . VAL A 1 101 ? -10.526 -12.929 -10.958 1.00 59.28 101 VAL A O 1
ATOM 771 N N . SER A 1 102 ? -12.646 -12.310 -11.419 1.00 56.97 102 SER A N 1
ATOM 772 C CA . SER A 1 102 ? -13.137 -12.223 -10.041 1.00 56.97 102 SER A CA 1
ATOM 773 C C . SER A 1 102 ? -12.862 -13.510 -9.263 1.00 56.97 102 SER A C 1
ATOM 775 O O . SER A 1 102 ? -13.249 -14.604 -9.678 1.00 56.97 102 SER A O 1
ATOM 777 N N . SER A 1 103 ? -12.205 -13.383 -8.111 1.00 63.09 103 SER A N 1
ATOM 778 C CA . SER A 1 103 ? -11.917 -14.522 -7.237 1.00 63.09 103 SER A CA 1
ATOM 779 C C . SER A 1 103 ? -13.116 -14.833 -6.337 1.00 63.09 103 SER A C 1
ATOM 781 O O . SER A 1 103 ? -13.668 -13.945 -5.691 1.00 63.09 103 SER A O 1
ATOM 783 N N . SER A 1 104 ? -13.519 -16.106 -6.278 1.00 64.44 104 SER A N 1
ATOM 784 C CA . SER A 1 104 ? -14.605 -16.559 -5.399 1.00 64.44 104 SER A CA 1
ATOM 785 C C . SER A 1 104 ? -14.167 -16.511 -3.935 1.00 64.44 104 SER A C 1
ATOM 787 O O . SER A 1 104 ? -13.178 -17.137 -3.555 1.00 64.44 104 SER A O 1
ATOM 789 N N . LEU A 1 105 ? -14.927 -15.804 -3.097 1.00 66.50 105 LEU A N 1
ATOM 790 C CA . LEU A 1 105 ? -14.594 -15.606 -1.687 1.00 66.50 105 LEU A CA 1
ATOM 791 C C . LEU A 1 105 ? -14.891 -16.870 -0.847 1.00 66.50 105 LEU A C 1
ATOM 793 O O . LEU A 1 105 ? -16.032 -17.343 -0.840 1.00 66.50 105 LEU A O 1
ATOM 797 N N . PRO A 1 106 ? -13.919 -17.427 -0.097 1.00 75.00 106 PRO A N 1
ATOM 798 C CA . PRO A 1 106 ? -14.173 -18.539 0.818 1.00 75.00 106 PRO A CA 1
ATOM 799 C C . PRO A 1 106 ? -15.074 -18.105 1.981 1.00 75.00 106 PRO A C 1
ATOM 801 O O . PRO A 1 106 ? -14.821 -17.084 2.620 1.00 75.00 106 PRO A O 1
ATOM 804 N N . ARG A 1 107 ? -16.085 -18.908 2.340 1.00 71.44 107 ARG A N 1
ATOM 805 C CA . ARG A 1 107 ? -17.012 -18.586 3.450 1.00 71.44 107 ARG A CA 1
ATOM 806 C C . ARG A 1 107 ? -16.308 -18.360 4.798 1.00 71.44 107 ARG A C 1
ATOM 808 O O . ARG A 1 107 ? -16.766 -17.545 5.591 1.00 71.44 107 ARG A O 1
ATOM 815 N N . GLY A 1 108 ? -15.176 -19.028 5.039 1.00 75.56 108 GLY A N 1
ATOM 816 C CA . GLY A 1 108 ? -14.366 -18.828 6.250 1.00 75.56 108 GLY A CA 1
ATOM 817 C C . GLY A 1 108 ? -13.725 -17.438 6.351 1.00 75.56 108 GLY A C 1
ATOM 818 O O . GLY A 1 108 ? -13.529 -16.933 7.453 1.00 75.56 108 GLY A O 1
ATOM 819 N N . PHE A 1 109 ? -13.466 -16.780 5.218 1.00 77.25 109 PHE A N 1
ATOM 820 C CA . PHE A 1 109 ? -12.902 -15.430 5.187 1.00 77.25 109 PHE A CA 1
ATOM 821 C C . PHE A 1 109 ? -13.897 -14.382 5.699 1.00 77.25 109 PHE A C 1
ATOM 823 O O . PHE A 1 109 ? -13.546 -13.506 6.487 1.00 77.25 109 PHE A O 1
ATOM 830 N N . VAL A 1 110 ? -15.166 -14.520 5.302 1.00 78.94 110 VAL A N 1
ATOM 831 C CA . VAL A 1 110 ? -16.259 -13.634 5.731 1.00 78.94 110 VAL A CA 1
ATOM 832 C C . VAL A 1 110 ? -16.474 -13.727 7.242 1.00 78.94 110 VAL A C 1
ATOM 834 O O . VAL A 1 110 ? -16.640 -12.704 7.902 1.00 78.94 110 VAL A O 1
ATOM 837 N N . ALA A 1 111 ? -16.398 -14.937 7.806 1.00 82.06 111 ALA A N 1
ATOM 838 C CA . ALA A 1 111 ? -16.489 -15.138 9.250 1.00 82.06 111 ALA A CA 1
ATOM 839 C C . ALA A 1 111 ? -15.339 -14.439 10.001 1.00 82.06 111 ALA A C 1
ATOM 841 O O . ALA A 1 111 ? -15.586 -13.744 10.984 1.00 82.06 111 ALA A O 1
ATOM 842 N N . GLY A 1 112 ? -14.100 -14.550 9.509 1.00 81.38 112 GLY A N 1
ATOM 843 C CA . GLY A 1 112 ? -12.946 -13.856 10.094 1.00 81.38 112 GLY A CA 1
ATOM 844 C C . GLY A 1 112 ? -13.073 -12.329 10.049 1.00 81.38 112 GLY A C 1
ATOM 845 O O . GLY A 1 112 ? -12.807 -11.656 11.045 1.00 81.38 112 GLY A O 1
ATOM 846 N N . ALA A 1 113 ? -13.551 -11.779 8.929 1.00 82.25 113 ALA A N 1
ATOM 847 C CA . ALA A 1 113 ? -13.812 -10.347 8.792 1.00 82.25 113 ALA A CA 1
ATOM 848 C C . ALA A 1 113 ? -14.914 -9.857 9.752 1.00 82.25 113 ALA A C 1
ATOM 850 O O . ALA A 1 113 ? -14.766 -8.805 10.374 1.00 82.25 113 ALA A O 1
ATOM 851 N N . ALA A 1 114 ? -15.988 -10.636 9.923 1.00 82.31 114 ALA A N 1
ATOM 852 C CA . ALA A 1 114 ? -17.070 -10.317 10.852 1.00 82.31 114 ALA A CA 1
ATOM 853 C C . ALA A 1 114 ? -16.592 -10.308 12.313 1.00 82.31 114 ALA A C 1
ATOM 855 O O . ALA A 1 114 ? -16.904 -9.377 13.053 1.00 82.31 114 ALA A O 1
ATOM 856 N N . VAL A 1 115 ? -15.780 -11.291 12.719 1.00 85.75 115 VAL A N 1
ATOM 857 C CA . VAL A 1 115 ? -15.189 -11.344 14.069 1.00 85.75 115 VAL A CA 1
ATOM 858 C C . VAL A 1 115 ? -14.297 -10.127 14.334 1.00 85.75 115 VAL A C 1
ATOM 860 O O . VAL A 1 115 ? -14.400 -9.519 15.398 1.00 85.75 115 VAL A O 1
ATOM 863 N N . LEU A 1 116 ? -13.469 -9.723 13.365 1.00 82.88 116 LEU A N 1
ATOM 864 C CA . LEU A 1 116 ? -12.637 -8.516 13.460 1.00 82.88 116 LEU A CA 1
ATOM 865 C C . LEU A 1 116 ? -13.473 -7.237 13.627 1.00 82.88 116 LEU A C 1
ATOM 867 O O . LEU A 1 116 ? -13.167 -6.413 14.489 1.00 82.88 116 LEU A O 1
ATOM 871 N N . ALA A 1 117 ? -14.545 -7.084 12.844 1.00 81.69 117 ALA A N 1
ATOM 872 C CA . ALA A 1 117 ? -15.437 -5.928 12.935 1.00 81.69 117 ALA A CA 1
ATOM 873 C C . ALA A 1 117 ? -16.155 -5.856 14.294 1.00 81.69 117 ALA A C 1
ATOM 875 O O . ALA A 1 117 ? -16.213 -4.791 14.911 1.00 81.69 117 ALA A O 1
ATOM 876 N N . VAL A 1 118 ? -16.645 -6.995 14.795 1.00 84.56 118 VAL A N 1
ATOM 877 C CA . VAL A 1 118 ? -17.275 -7.093 16.121 1.00 84.56 118 VAL A CA 1
ATOM 878 C C . VAL A 1 118 ? -16.270 -6.777 17.229 1.00 84.56 118 VAL A C 1
ATOM 880 O O . VAL A 1 118 ? -16.593 -6.011 18.133 1.00 84.56 118 VAL A O 1
ATOM 883 N N . GLY A 1 119 ? -15.040 -7.293 17.146 1.00 81.19 119 GLY A N 1
ATOM 884 C CA . GLY A 1 119 ? -13.986 -7.009 18.125 1.00 81.19 119 GLY A CA 1
ATOM 885 C C . GLY A 1 119 ? -13.667 -5.516 18.245 1.00 81.19 119 GLY A C 1
ATOM 886 O O . GLY A 1 119 ? -13.458 -5.015 19.348 1.00 81.19 119 GLY A O 1
ATOM 887 N N . ILE A 1 120 ? -13.703 -4.782 17.132 1.00 79.00 120 ILE A N 1
ATOM 888 C CA . ILE A 1 120 ? -13.493 -3.328 17.116 1.00 79.00 120 ILE A CA 1
ATOM 889 C C . ILE A 1 120 ? -14.687 -2.576 17.687 1.00 79.00 120 ILE A C 1
ATOM 891 O O . ILE A 1 120 ? -14.491 -1.656 18.479 1.00 79.00 120 ILE A O 1
ATOM 895 N N . LEU A 1 121 ? -15.909 -2.977 17.332 1.00 80.38 121 LEU A N 1
ATOM 896 C CA . LEU A 1 121 ? -17.121 -2.390 17.899 1.00 80.38 121 LEU A CA 1
ATOM 897 C C . LEU A 1 121 ? -17.134 -2.524 19.419 1.00 80.38 121 LEU A C 1
ATOM 899 O O . LEU A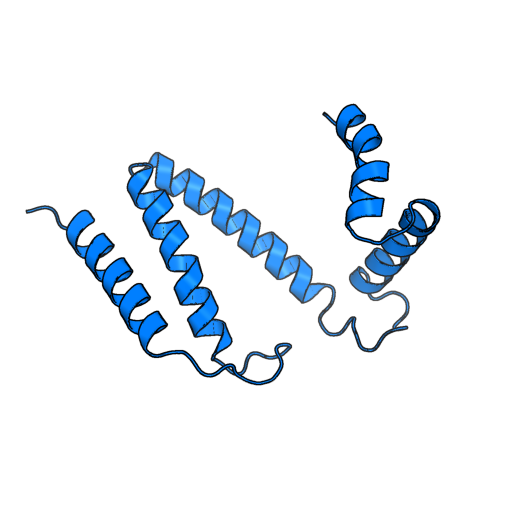 1 121 ? -17.330 -1.524 20.097 1.00 80.38 121 LEU A O 1
ATOM 903 N N . VAL A 1 122 ? -16.844 -3.717 19.946 1.00 84.25 122 VAL A N 1
ATOM 904 C CA . VAL A 1 122 ? -16.762 -3.968 21.393 1.00 84.25 122 VAL A CA 1
ATOM 905 C C . VAL A 1 122 ? -15.640 -3.155 22.042 1.00 84.25 122 VAL A C 1
ATOM 907 O O . VAL A 1 122 ? -15.841 -2.611 23.121 1.00 84.25 122 VAL A O 1
ATOM 910 N N . TYR A 1 123 ? -14.478 -3.029 21.394 1.00 77.38 123 TYR A N 1
ATOM 911 C CA . TYR A 1 123 ? -13.351 -2.261 21.933 1.00 77.38 123 TYR A CA 1
ATOM 912 C C . TYR A 1 123 ? -13.628 -0.751 22.010 1.00 77.38 123 TYR A C 1
ATOM 914 O O . TYR A 1 123 ? -13.192 -0.081 22.944 1.00 77.38 123 TYR A O 1
ATOM 922 N N . VAL A 1 124 ? -14.327 -0.199 21.016 1.00 74.50 124 VAL A N 1
ATOM 923 C CA . VAL A 1 124 ? -14.680 1.229 20.965 1.00 74.50 124 VAL A CA 1
ATOM 924 C C . VAL A 1 124 ? -15.887 1.542 21.852 1.00 74.50 124 VAL A C 1
ATOM 926 O O . VAL A 1 124 ? -16.051 2.689 22.274 1.00 74.50 124 VAL A O 1
ATOM 929 N N . TRP A 1 125 ? -16.717 0.544 22.160 1.00 78.06 125 TRP A N 1
ATOM 930 C CA . TRP A 1 125 ? -17.876 0.707 23.027 1.00 78.06 125 TRP A CA 1
ATOM 931 C C . TRP A 1 125 ? -17.432 1.058 24.452 1.00 78.06 125 TRP A C 1
ATOM 933 O O . TRP A 1 125 ? -16.904 0.226 25.189 1.00 78.06 125 TRP A O 1
ATOM 943 N N . LYS A 1 126 ? -17.639 2.319 24.838 1.00 63.84 126 LYS A N 1
ATOM 944 C CA . LYS A 1 126 ? -17.581 2.743 26.237 1.00 63.84 126 LYS A CA 1
ATOM 945 C C . LYS A 1 126 ? -18.992 2.673 26.837 1.00 63.84 126 LYS A C 1
ATOM 947 O O . LYS A 1 126 ? -19.920 3.095 26.145 1.00 63.84 126 LYS A O 1
ATOM 952 N N . PRO A 1 127 ? -19.151 2.156 28.067 1.00 60.66 127 PRO A N 1
ATOM 953 C CA . PRO A 1 127 ? -20.403 2.262 28.811 1.00 60.66 127 PRO A CA 1
ATOM 954 C C . PRO A 1 127 ? -20.723 3.714 29.186 1.00 60.66 127 PRO A C 1
ATOM 956 O O . PRO A 1 127 ? -19.773 4.531 29.285 1.00 60.66 127 PRO A O 1
#

Foldseek 3Di:
DVVVVVVCCCVVCVVVPHHPVCVVVVVVVVVCLQVVPDCPDPPSPCHPPVVVVVVVVVVVLVVVLVVCVVVHPPVLSVLVVVLVVLVVLVVQQDPDPPDDDRDDDDPVSVVVNVVSVVVNVVVPDDD

pLDDT: mean 76.59, std 8.34, range [53.09, 90.69]

Organism: NCBI:txid192259